Protein AF-A0A8J8KAP5-F1 (afdb_monomer_lite)

InterPro domains:
  IPR036249 Thioredoxin-like superfamily [SSF52833] (16-95)

pLDDT: mean 91.63, std 7.67, range [42.25, 97.38]

Sequence (102 aa):
MHSQTPIEKCKINKSFYDGIYSVTSEDVKCLAKNSEQPNTILFTFASWCVPCIYHIPNFFLIKKYYNVDHYVLLVDKENHRFTEEARDMVLETFPDAKILVI

Structure (mmCIF, N/CA/C/O backbone):
data_AF-A0A8J8KAP5-F1
#
_entry.id   AF-A0A8J8KAP5-F1
#
loop_
_atom_site.group_PDB
_atom_site.id
_atom_site.type_symbol
_atom_site.label_atom_id
_atom_site.label_alt_id
_atom_site.label_comp_id
_atom_site.label_asym_id
_atom_site.label_entity_id
_atom_site.label_seq_id
_atom_site.pdbx_PDB_ins_code
_atom_site.Cartn_x
_atom_site.Cartn_y
_atom_site.Cartn_z
_atom_site.occupancy
_atom_site.B_iso_or_equiv
_atom_site.auth_seq_id
_atom_site.auth_comp_id
_atom_site.auth_asym_id
_atom_site.auth_atom_id
_atom_site.pdbx_PDB_model_num
ATOM 1 N N . MET A 1 1 ? -27.231 -0.669 6.398 1.00 42.25 1 MET A N 1
ATOM 2 C CA . MET A 1 1 ? -26.336 0.508 6.373 1.00 42.25 1 MET A CA 1
ATOM 3 C C . MET A 1 1 ? -25.050 0.063 5.705 1.00 42.25 1 MET A C 1
ATOM 5 O O . MET A 1 1 ? -24.438 -0.866 6.213 1.00 42.25 1 MET A O 1
ATOM 9 N N . HIS A 1 2 ? -24.687 0.620 4.551 1.00 52.59 2 HIS A N 1
ATOM 10 C CA . HIS A 1 2 ? -23.397 0.307 3.933 1.00 52.59 2 HIS A CA 1
ATOM 11 C C . HIS A 1 2 ? -22.310 1.066 4.707 1.00 52.59 2 HIS A C 1
ATOM 13 O O . HIS A 1 2 ? -22.320 2.296 4.722 1.00 52.59 2 HIS A O 1
ATOM 19 N N . SER A 1 3 ? -21.457 0.339 5.438 1.00 70.31 3 SER A N 1
ATOM 20 C CA . SER A 1 3 ? -20.276 0.914 6.096 1.00 70.31 3 SER A CA 1
ATOM 21 C C . SER A 1 3 ? -19.322 1.411 5.015 1.00 70.31 3 SER A C 1
ATOM 23 O O . SER A 1 3 ? -19.067 0.691 4.053 1.00 70.31 3 SER A O 1
ATOM 25 N N . GLN A 1 4 ? -18.822 2.636 5.161 1.00 79.38 4 GLN A N 1
ATOM 26 C CA . GLN A 1 4 ? -17.782 3.165 4.282 1.00 79.38 4 GLN A CA 1
ATOM 27 C C . GLN A 1 4 ? -16.454 2.448 4.546 1.00 79.38 4 GLN A C 1
ATOM 29 O O . GLN A 1 4 ? -16.073 2.238 5.705 1.00 79.38 4 GLN A O 1
ATOM 34 N N . THR A 1 5 ? -15.726 2.122 3.483 1.00 88.94 5 THR A N 1
ATOM 35 C CA . THR A 1 5 ? -14.385 1.530 3.573 1.00 88.94 5 THR A CA 1
ATOM 36 C C . THR A 1 5 ? -13.378 2.533 4.162 1.00 88.94 5 THR A C 1
ATOM 38 O O . THR A 1 5 ? -13.602 3.745 4.095 1.00 88.94 5 THR A O 1
ATOM 41 N N . PRO A 1 6 ? -12.235 2.082 4.718 1.00 91.44 6 PRO A N 1
ATOM 42 C CA . PRO A 1 6 ? -11.182 2.993 5.179 1.00 91.44 6 PRO A CA 1
ATOM 43 C C . PRO A 1 6 ? -10.698 3.964 4.088 1.00 91.44 6 PRO A C 1
ATOM 45 O O . PRO A 1 6 ? -10.480 5.138 4.372 1.00 91.44 6 PRO A O 1
ATOM 48 N N . ILE A 1 7 ? -10.615 3.498 2.836 1.00 92.50 7 ILE A N 1
ATOM 49 C CA . ILE A 1 7 ? -10.273 4.312 1.658 1.00 92.50 7 ILE A CA 1
ATOM 50 C C . ILE A 1 7 ? -11.260 5.477 1.483 1.00 92.50 7 ILE A C 1
ATOM 52 O O . ILE A 1 7 ? -10.843 6.619 1.294 1.00 92.50 7 ILE A O 1
ATOM 56 N N . GLU A 1 8 ? -12.563 5.217 1.612 1.00 92.69 8 GLU A N 1
ATOM 57 C CA . GLU A 1 8 ? -13.613 6.238 1.498 1.00 92.69 8 GLU A CA 1
ATOM 58 C C . GLU A 1 8 ? -13.618 7.199 2.693 1.00 92.69 8 GLU A C 1
ATOM 60 O O . GLU A 1 8 ? -13.697 8.414 2.507 1.00 92.69 8 GLU A O 1
ATOM 65 N N . LYS A 1 9 ? -13.486 6.677 3.921 1.00 94.19 9 LYS A N 1
ATOM 66 C CA . LYS A 1 9 ? -13.435 7.484 5.156 1.00 94.19 9 LYS A CA 1
ATOM 67 C C . LYS A 1 9 ? -12.260 8.460 5.145 1.00 94.19 9 LYS A C 1
ATOM 69 O O . LYS A 1 9 ? -12.414 9.612 5.548 1.00 94.19 9 LYS A O 1
ATOM 74 N N . CYS A 1 10 ? -11.108 8.002 4.664 1.00 95.44 10 CYS A N 1
ATOM 75 C CA . CYS A 1 10 ? -9.889 8.798 4.569 1.00 95.44 10 CYS A CA 1
ATOM 76 C C . CYS A 1 10 ? -9.789 9.613 3.276 1.00 95.44 10 CYS A C 1
ATOM 78 O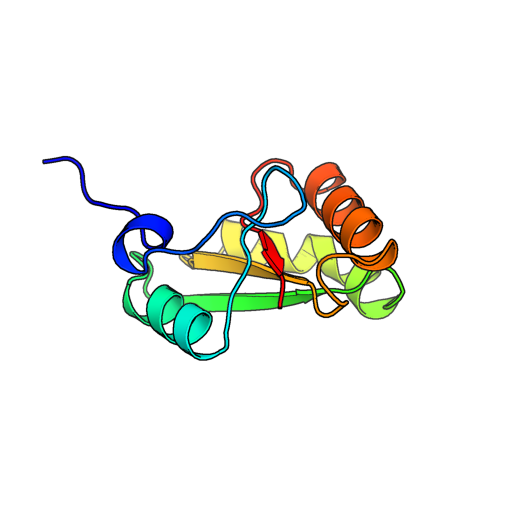 O . CYS A 1 10 ? -8.871 10.412 3.154 1.00 95.44 10 CYS A O 1
ATOM 80 N N . LYS A 1 11 ? -10.749 9.468 2.348 1.00 95.81 11 LYS A N 1
ATOM 81 C CA . LYS A 1 11 ? -10.795 10.188 1.064 1.00 95.81 11 LYS A CA 1
ATOM 82 C C . LYS A 1 11 ? -9.512 10.007 0.247 1.00 95.81 11 LYS A C 1
ATOM 84 O O . LYS A 1 11 ? -8.998 10.965 -0.325 1.00 95.81 11 LYS A O 1
ATOM 89 N N . ILE A 1 12 ? -8.997 8.778 0.215 1.00 96.06 12 ILE A N 1
ATOM 90 C CA . ILE A 1 12 ? -7.744 8.481 -0.476 1.00 96.06 12 ILE A CA 1
ATOM 91 C C . ILE A 1 12 ? -7.932 8.632 -1.987 1.00 96.06 12 ILE A C 1
ATOM 93 O O . ILE A 1 12 ? -8.887 8.107 -2.566 1.00 96.06 12 ILE A O 1
ATOM 97 N N . ASN A 1 13 ? -7.000 9.335 -2.627 1.00 95.00 13 ASN A N 1
ATOM 98 C CA . ASN A 1 13 ? -7.027 9.557 -4.065 1.00 95.00 13 ASN A CA 1
ATOM 99 C C . ASN A 1 13 ? -6.528 8.326 -4.826 1.00 95.00 13 ASN A C 1
ATOM 101 O O . ASN A 1 13 ? -5.635 7.601 -4.381 1.00 95.00 13 ASN A O 1
ATOM 105 N N . LYS A 1 14 ? -7.087 8.112 -6.018 1.00 95.00 14 LYS A N 1
ATOM 106 C CA . LYS A 1 14 ? -6.518 7.155 -6.970 1.00 95.00 14 LYS A CA 1
ATOM 107 C C . LYS A 1 14 ? -5.130 7.614 -7.402 1.00 95.00 14 LYS A C 1
ATOM 109 O O . LYS A 1 14 ? -4.877 8.815 -7.486 1.00 95.00 14 LYS A O 1
ATOM 114 N N . SER A 1 15 ? -4.273 6.644 -7.683 1.00 94.44 15 SER A N 1
ATOM 115 C CA . SER A 1 15 ? -2.952 6.892 -8.237 1.00 94.44 15 SER A CA 1
ATOM 116 C C . SER A 1 15 ? -2.993 7.219 -9.740 1.00 94.44 15 SER A C 1
ATOM 118 O O . SER A 1 15 ? -4.004 7.001 -10.407 1.00 94.44 15 SER A O 1
ATOM 120 N N . PHE A 1 16 ? -1.872 7.708 -10.278 1.00 91.25 16 PHE A N 1
ATOM 121 C CA . PHE A 1 16 ? -1.515 7.674 -11.696 1.00 91.25 16 PHE A CA 1
ATOM 122 C C . PHE A 1 16 ? -1.664 6.270 -12.303 1.00 91.25 16 PHE A C 1
ATOM 124 O O . PHE A 1 16 ? -2.069 6.145 -13.457 1.00 91.25 16 PHE A O 1
ATOM 131 N N . TYR A 1 17 ? -1.352 5.222 -11.536 1.00 92.38 17 TYR A N 1
ATOM 132 C CA . TYR A 1 17 ? -1.525 3.836 -11.957 1.00 92.38 17 TYR A CA 1
ATOM 133 C C . TYR A 1 17 ? -2.883 3.280 -11.521 1.00 92.38 17 TYR A C 1
ATOM 135 O O . TYR A 1 17 ? -3.301 3.424 -10.371 1.00 92.38 17 TYR A O 1
ATOM 143 N N . ASP A 1 18 ? -3.553 2.577 -12.435 1.00 89.62 18 ASP A N 1
ATOM 144 C CA . ASP A 1 18 ? -4.833 1.937 -12.142 1.00 89.62 18 ASP A CA 1
ATOM 145 C C . ASP A 1 18 ? -4.707 0.856 -11.061 1.00 89.62 18 ASP A C 1
ATOM 147 O O . ASP A 1 18 ? -3.714 0.130 -10.972 1.00 89.62 18 ASP A O 1
ATOM 151 N N . GLY A 1 19 ? -5.755 0.744 -10.242 1.00 88.56 19 GLY A N 1
ATOM 152 C CA . GLY A 1 19 ? -5.868 -0.277 -9.199 1.00 88.56 19 GLY A CA 1
ATOM 153 C C . GLY A 1 19 ? -5.120 0.031 -7.899 1.00 88.56 19 GLY A C 1
ATOM 154 O O . GLY A 1 19 ? -5.242 -0.748 -6.956 1.00 88.56 19 GLY A O 1
ATOM 155 N N . ILE A 1 20 ? -4.399 1.156 -7.810 1.00 95.50 20 ILE A N 1
ATOM 156 C CA . ILE A 1 20 ? -3.655 1.554 -6.604 1.00 95.50 20 ILE A CA 1
ATOM 157 C C . ILE A 1 20 ? -3.994 2.988 -6.167 1.00 95.50 20 ILE A C 1
ATOM 159 O O . ILE A 1 20 ? -4.646 3.751 -6.888 1.00 95.50 20 ILE A O 1
ATOM 163 N N . TYR A 1 21 ? -3.571 3.355 -4.958 1.00 97.06 21 TYR A N 1
ATOM 164 C CA . TYR A 1 21 ? -3.931 4.621 -4.316 1.00 97.06 21 TYR A CA 1
ATOM 165 C C . TYR A 1 21 ? -2.702 5.444 -3.925 1.00 97.06 21 TYR A C 1
ATOM 167 O O . TYR A 1 21 ? -1.754 4.897 -3.367 1.00 97.06 21 TYR A O 1
ATOM 175 N N . SER A 1 22 ? -2.744 6.753 -4.173 1.00 96.88 22 SER A N 1
ATOM 176 C CA . SER A 1 22 ? -1.686 7.690 -3.773 1.00 96.88 22 SER A CA 1
ATOM 177 C C . SER A 1 22 ? -1.918 8.144 -2.330 1.00 96.88 22 SER A C 1
ATOM 179 O O . SER A 1 22 ? -3.051 8.484 -1.965 1.00 96.88 22 SER A O 1
ATOM 181 N N . VAL A 1 23 ? -0.881 8.099 -1.490 1.00 96.75 23 VAL A N 1
ATOM 182 C CA . VAL A 1 23 ? -0.984 8.352 -0.046 1.00 96.75 23 VAL A CA 1
ATOM 183 C C . VAL A 1 23 ? 0.147 9.215 0.496 1.00 96.75 23 VAL A C 1
ATOM 185 O O . VAL A 1 23 ? 1.317 9.060 0.170 1.00 96.75 23 VAL A O 1
ATOM 188 N N . THR A 1 24 ? -0.204 10.066 1.450 1.00 95.81 24 THR A N 1
ATOM 189 C CA . THR A 1 24 ? 0.729 10.756 2.342 1.00 95.81 24 THR A CA 1
ATOM 190 C C . THR A 1 24 ? 0.929 9.986 3.652 1.00 95.81 24 THR A C 1
ATOM 192 O O . THR A 1 24 ? 0.263 8.987 3.943 1.00 95.81 24 THR A O 1
ATOM 195 N N . SER A 1 25 ? 1.820 10.477 4.518 1.00 93.31 25 SER A N 1
ATOM 196 C CA . SER A 1 25 ? 1.992 9.897 5.856 1.00 93.31 25 SER A CA 1
ATOM 197 C C . SER A 1 25 ? 0.724 10.028 6.719 1.00 93.31 25 SER A C 1
ATOM 199 O O . SER A 1 25 ? 0.430 9.174 7.559 1.00 93.31 25 SER A O 1
ATOM 201 N N . GLU A 1 26 ? -0.043 11.094 6.508 1.00 96.56 26 GLU A N 1
ATOM 202 C CA . GLU A 1 26 ? -1.305 11.408 7.171 1.00 96.56 26 GLU A CA 1
ATOM 203 C C . GLU A 1 26 ? -2.399 10.433 6.734 1.00 96.56 26 GLU A C 1
ATOM 205 O O . GLU A 1 26 ? -3.150 9.934 7.576 1.00 96.56 26 GLU A O 1
ATOM 210 N N . ASP A 1 27 ? -2.425 10.095 5.447 1.00 96.81 27 ASP A N 1
ATOM 211 C CA . ASP A 1 27 ? -3.338 9.109 4.874 1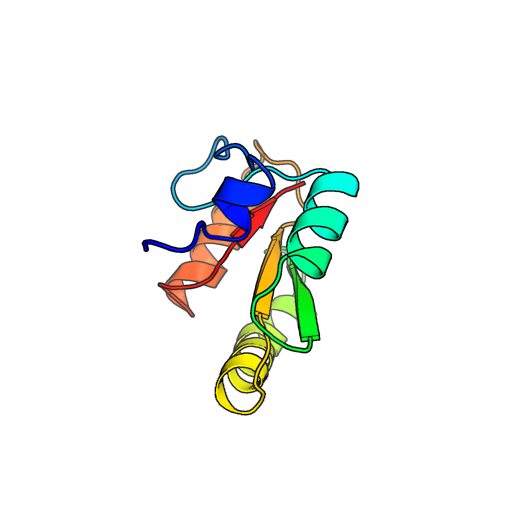.00 96.81 27 ASP A CA 1
ATOM 212 C C . ASP A 1 27 ? -3.085 7.715 5.447 1.00 96.81 27 ASP A C 1
ATOM 214 O O . ASP A 1 27 ? -4.016 7.060 5.916 1.00 96.81 27 ASP A O 1
ATOM 218 N N . VAL A 1 28 ? -1.819 7.290 5.524 1.00 94.94 28 VAL A N 1
ATOM 219 C CA . VAL A 1 28 ? -1.437 6.013 6.154 1.00 94.94 28 VAL A CA 1
ATOM 220 C C . VAL A 1 28 ? -1.897 5.958 7.614 1.00 94.94 28 VAL A C 1
ATOM 222 O O . VAL A 1 28 ? -2.483 4.962 8.050 1.00 94.94 28 VAL A O 1
ATOM 225 N N . LYS A 1 29 ? -1.701 7.045 8.377 1.00 94.94 29 LYS A N 1
ATOM 226 C CA . LYS A 1 29 ? -2.202 7.150 9.760 1.00 94.94 29 LYS A CA 1
ATOM 227 C C . LYS A 1 29 ? -3.730 7.077 9.810 1.00 94.94 29 LYS A C 1
ATOM 229 O O . LYS A 1 29 ? -4.273 6.462 10.728 1.00 94.94 29 LYS A O 1
ATOM 234 N N . CYS A 1 30 ? -4.430 7.707 8.868 1.00 96.19 30 CYS A N 1
ATOM 235 C CA . CYS A 1 30 ? -5.888 7.665 8.795 1.00 96.19 30 CYS A CA 1
ATOM 236 C C . CYS A 1 30 ? -6.398 6.247 8.515 1.00 96.19 30 CYS A C 1
ATOM 238 O O . CYS A 1 30 ? -7.301 5.784 9.218 1.00 96.19 30 CYS A O 1
ATOM 240 N N . LEU A 1 31 ? -5.799 5.550 7.546 1.00 95.31 31 LEU 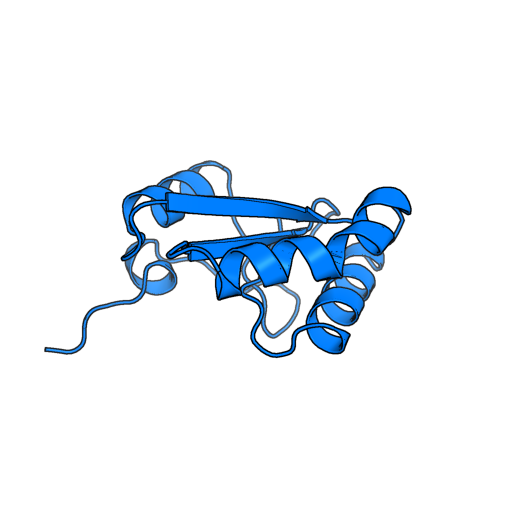A N 1
ATOM 241 C CA . LEU A 1 31 ? -6.158 4.179 7.181 1.00 95.31 31 LEU A CA 1
ATOM 242 C C . LEU A 1 31 ? -5.995 3.236 8.370 1.00 95.31 31 LEU A C 1
ATOM 244 O O . LEU A 1 31 ? -6.931 2.516 8.710 1.00 95.31 31 LEU A O 1
ATOM 248 N N . ALA A 1 32 ? -4.860 3.313 9.069 1.00 93.25 32 ALA A N 1
ATOM 249 C CA . ALA A 1 32 ? -4.615 2.495 10.253 1.00 93.25 32 ALA A CA 1
ATOM 250 C C . ALA A 1 32 ? -5.641 2.750 11.375 1.00 93.25 32 ALA A C 1
ATOM 252 O O . ALA A 1 32 ? -6.077 1.807 12.029 1.00 93.25 32 ALA A O 1
ATOM 253 N N . LYS A 1 33 ? -6.067 4.006 11.580 1.00 93.75 33 LYS A N 1
ATOM 254 C CA . LY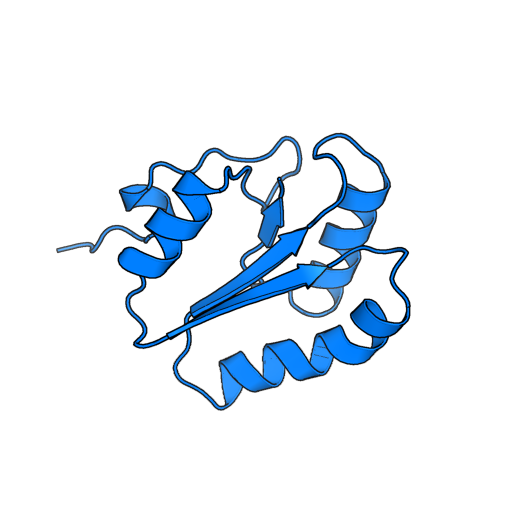S A 1 33 ? -7.079 4.377 12.590 1.00 93.75 33 LYS A CA 1
ATOM 255 C C . LYS A 1 33 ? -8.499 3.935 12.239 1.00 93.75 33 LYS A C 1
ATOM 257 O O . LYS A 1 33 ? -9.303 3.744 13.144 1.00 93.75 33 LYS A O 1
ATOM 262 N N . ASN A 1 34 ? -8.817 3.835 10.951 1.00 94.25 34 ASN A N 1
ATOM 263 C CA . ASN A 1 34 ? -10.158 3.502 10.462 1.00 94.25 34 ASN A CA 1
ATOM 264 C C . ASN A 1 34 ? -10.292 2.046 10.007 1.00 94.25 34 ASN A C 1
ATOM 266 O O . ASN A 1 34 ? -11.338 1.680 9.468 1.00 94.25 34 ASN A O 1
ATOM 270 N N . SER A 1 35 ? -9.252 1.237 10.209 1.00 91.81 35 SER A N 1
ATOM 271 C CA . SER A 1 35 ? -9.277 -0.193 9.942 1.00 91.81 35 SER A CA 1
ATOM 272 C C . SER A 1 35 ? -10.392 -0.874 10.731 1.00 91.81 35 SER A C 1
ATOM 274 O O . SER A 1 35 ? -10.618 -0.587 11.906 1.00 91.81 35 SER A O 1
ATOM 276 N N . GLU A 1 36 ? -11.086 -1.800 10.077 1.00 89.88 36 GLU A N 1
ATOM 277 C CA . GLU A 1 36 ? -12.069 -2.668 10.733 1.00 89.88 36 GLU A CA 1
ATOM 278 C C . GLU A 1 36 ? -11.391 -3.838 11.466 1.00 89.88 36 GLU A C 1
ATOM 280 O O . GLU A 1 36 ? -12.056 -4.608 12.156 1.00 89.88 36 GLU A O 1
ATOM 285 N N . GLN A 1 37 ? -10.065 -3.964 11.328 1.00 91.12 37 GLN A N 1
ATOM 286 C CA . GLN A 1 37 ? -9.264 -5.006 11.954 1.00 91.12 37 GLN A CA 1
ATOM 287 C C . GLN A 1 37 ? -8.470 -4.479 13.155 1.00 91.12 37 GLN A C 1
ATOM 289 O O . GLN A 1 37 ? -8.034 -3.328 13.140 1.00 91.12 37 GLN A O 1
ATOM 294 N N . PRO A 1 38 ? -8.204 -5.322 14.177 1.00 89.88 38 PRO A N 1
ATOM 295 C CA . PRO A 1 38 ? -7.455 -4.915 15.369 1.00 89.88 38 PRO A CA 1
ATOM 296 C C . PRO A 1 38 ? -6.057 -4.369 15.073 1.00 89.88 38 PRO A C 1
ATOM 298 O O . PRO A 1 38 ? -5.552 -3.534 15.816 1.00 89.88 38 PRO A O 1
ATOM 301 N N . ASN A 1 39 ? -5.426 -4.860 14.004 1.00 90.56 39 ASN A N 1
ATOM 302 C CA . ASN A 1 39 ? -4.101 -4.430 13.583 1.00 90.56 39 ASN A CA 1
ATOM 303 C C . ASN A 1 39 ? -4.096 -4.117 12.087 1.00 90.56 39 ASN A C 1
ATOM 305 O O . ASN A 1 39 ? -4.788 -4.764 11.299 1.00 90.56 39 ASN A O 1
ATOM 309 N N . THR A 1 40 ? -3.261 -3.154 11.705 1.00 92.69 40 THR A N 1
ATOM 310 C CA . THR A 1 40 ? -2.964 -2.831 10.308 1.00 92.69 40 THR A CA 1
ATOM 311 C C . THR A 1 40 ? -1.485 -3.064 10.061 1.00 92.69 40 THR A C 1
ATOM 313 O O . THR A 1 40 ? -0.658 -2.617 10.856 1.00 92.69 40 THR A O 1
ATOM 316 N N . ILE A 1 41 ? -1.143 -3.741 8.969 1.00 92.81 41 ILE A N 1
ATOM 317 C CA . ILE A 1 41 ? 0.242 -3.964 8.569 1.00 92.81 41 ILE A CA 1
ATOM 318 C C . ILE A 1 41 ? 0.498 -3.303 7.221 1.00 92.81 41 ILE A C 1
ATOM 320 O O . ILE A 1 41 ? -0.246 -3.498 6.259 1.00 92.81 41 ILE A O 1
ATOM 324 N N . LEU A 1 42 ? 1.580 -2.531 7.170 1.00 92.50 42 LEU A N 1
ATOM 325 C CA . LEU A 1 42 ? 2.118 -1.961 5.947 1.00 92.50 42 LEU A CA 1
ATOM 326 C C . LEU A 1 42 ? 3.431 -2.659 5.611 1.00 92.50 42 LEU A C 1
ATOM 328 O O . LEU A 1 42 ? 4.359 -2.657 6.419 1.00 92.50 42 LEU A O 1
ATOM 332 N N . PHE A 1 43 ? 3.507 -3.235 4.418 1.00 93.00 43 PHE A N 1
ATOM 333 C CA . PHE A 1 43 ? 4.741 -3.786 3.870 1.00 93.00 43 PHE A CA 1
ATOM 334 C C . PHE A 1 43 ? 5.265 -2.873 2.792 1.00 93.00 43 PHE A C 1
ATOM 336 O O . PHE A 1 43 ? 4.640 -2.706 1.748 1.00 93.00 43 PHE A O 1
ATOM 343 N N . THR A 1 44 ? 6.420 -2.285 3.055 1.00 94.44 44 THR A N 1
ATOM 344 C CA . THR A 1 44 ? 7.120 -1.485 2.063 1.00 94.44 44 THR A CA 1
ATOM 345 C C . THR A 1 44 ? 7.716 -2.390 1.000 1.00 94.44 44 THR A C 1
ATOM 347 O O . THR A 1 44 ? 8.420 -3.347 1.332 1.00 94.44 44 THR A O 1
ATOM 350 N N . PHE A 1 45 ? 7.472 -2.066 -0.262 1.00 96.00 45 PHE A N 1
ATOM 351 C CA . PHE A 1 45 ? 7.906 -2.874 -1.387 1.00 96.00 45 PHE A CA 1
ATOM 352 C C . PHE A 1 45 ? 8.520 -2.016 -2.497 1.00 96.00 45 PHE A C 1
ATOM 354 O O . PHE A 1 45 ? 8.061 -0.908 -2.770 1.00 96.00 45 PHE A O 1
ATOM 361 N N . ALA A 1 46 ? 9.559 -2.555 -3.131 1.00 96.44 46 ALA A N 1
ATOM 362 C CA . ALA A 1 46 ? 10.210 -1.997 -4.310 1.00 96.44 46 ALA A CA 1
ATOM 363 C C . ALA A 1 46 ? 10.655 -3.145 -5.220 1.00 96.44 46 ALA A C 1
ATOM 365 O O . ALA A 1 46 ? 11.191 -4.142 -4.721 1.00 96.44 46 ALA A O 1
ATOM 366 N N . SER A 1 47 ? 10.499 -2.997 -6.539 1.00 96.19 47 SER A N 1
ATOM 367 C CA . SER A 1 47 ? 10.848 -4.051 -7.508 1.00 96.19 47 SER A CA 1
ATOM 368 C C . SER A 1 47 ? 12.346 -4.372 -7.534 1.00 96.19 47 SER A C 1
ATOM 370 O O . SER A 1 47 ? 12.750 -5.474 -7.887 1.00 96.19 47 SER A O 1
ATOM 372 N N . TRP A 1 48 ? 13.194 -3.434 -7.114 1.00 95.25 48 TRP A N 1
ATOM 373 C CA . TRP A 1 48 ? 14.645 -3.615 -7.041 1.00 95.25 48 TRP A CA 1
ATOM 374 C C . TRP A 1 48 ? 15.122 -4.204 -5.702 1.00 95.25 48 TRP A C 1
ATOM 376 O O . TRP A 1 48 ? 16.293 -4.567 -5.559 1.00 95.25 48 TRP A O 1
ATOM 386 N N . CYS A 1 49 ? 14.243 -4.324 -4.704 1.00 95.62 49 CYS A N 1
ATOM 387 C CA . CYS A 1 49 ? 14.591 -4.875 -3.400 1.00 95.62 49 CYS A CA 1
ATOM 388 C C . CYS A 1 49 ? 14.475 -6.407 -3.416 1.00 95.62 49 CYS A C 1
ATOM 390 O O . CYS A 1 49 ? 13.428 -6.975 -3.106 1.00 95.62 49 CYS A O 1
ATOM 392 N N . VAL A 1 50 ? 15.578 -7.092 -3.728 1.00 94.75 50 VAL A N 1
ATOM 393 C CA . VAL A 1 50 ? 15.630 -8.568 -3.783 1.00 94.75 50 VAL A CA 1
ATOM 394 C C . VAL A 1 50 ? 15.110 -9.241 -2.498 1.00 94.75 50 VAL A C 1
ATOM 396 O O . VAL A 1 50 ? 14.288 -10.153 -2.612 1.00 94.75 50 VAL A O 1
ATOM 399 N N . PRO A 1 51 ? 15.483 -8.801 -1.275 1.00 93.06 51 PRO A N 1
ATOM 400 C CA . PRO A 1 51 ? 14.903 -9.369 -0.056 1.00 93.06 51 PRO A CA 1
ATOM 401 C C . PRO A 1 51 ? 13.389 -9.152 0.045 1.00 93.06 51 PRO A C 1
ATOM 403 O O . PRO A 1 51 ? 12.670 -10.037 0.502 1.00 93.06 51 PRO A O 1
ATOM 406 N N . CYS A 1 52 ? 12.891 -7.998 -0.407 1.00 92.25 52 CYS A N 1
ATOM 407 C CA . CYS A 1 52 ? 11.464 -7.699 -0.404 1.00 92.25 52 CYS A CA 1
ATOM 408 C C . CYS A 1 52 ? 10.714 -8.653 -1.342 1.00 92.25 52 CYS A C 1
ATOM 410 O O . CYS A 1 52 ? 9.703 -9.216 -0.934 1.00 92.25 52 CYS A O 1
ATOM 412 N N . ILE A 1 53 ? 11.241 -8.906 -2.547 1.00 92.94 53 ILE A N 1
ATOM 413 C CA . ILE A 1 53 ? 10.660 -9.863 -3.504 1.00 92.94 53 ILE A CA 1
ATOM 414 C C . ILE A 1 53 ? 10.572 -11.260 -2.894 1.00 92.94 53 ILE A C 1
ATOM 416 O O . ILE A 1 53 ? 9.513 -11.883 -2.918 1.00 92.94 53 ILE A O 1
ATOM 420 N N . TYR A 1 54 ? 11.661 -11.736 -2.289 1.00 92.56 54 TYR A N 1
ATOM 421 C CA . TYR A 1 54 ? 11.694 -13.060 -1.666 1.00 92.56 54 TYR A CA 1
ATOM 422 C C . TYR A 1 54 ? 10.667 -13.207 -0.530 1.00 92.56 54 TYR A C 1
ATOM 424 O O . TYR A 1 54 ? 10.102 -14.281 -0.324 1.00 92.56 54 TYR A O 1
ATOM 432 N N . HIS A 1 55 ? 10.399 -12.125 0.203 1.00 90.25 55 HIS A N 1
ATOM 433 C CA . HIS A 1 55 ? 9.472 -12.128 1.331 1.00 90.25 55 HIS A CA 1
ATOM 434 C C . HIS A 1 55 ? 8.033 -11.739 0.985 1.00 90.25 55 HIS A C 1
ATOM 436 O O . HIS A 1 55 ? 7.181 -11.876 1.868 1.00 90.25 55 HIS A O 1
ATOM 442 N N . ILE A 1 56 ? 7.737 -11.346 -0.264 1.00 86.94 56 ILE A N 1
ATOM 443 C CA . ILE A 1 56 ? 6.372 -11.043 -0.720 1.00 86.94 56 ILE A CA 1
ATOM 444 C C . ILE A 1 56 ? 5.403 -12.146 -0.261 1.00 86.94 56 ILE A C 1
ATOM 446 O O . ILE A 1 56 ? 4.491 -11.819 0.495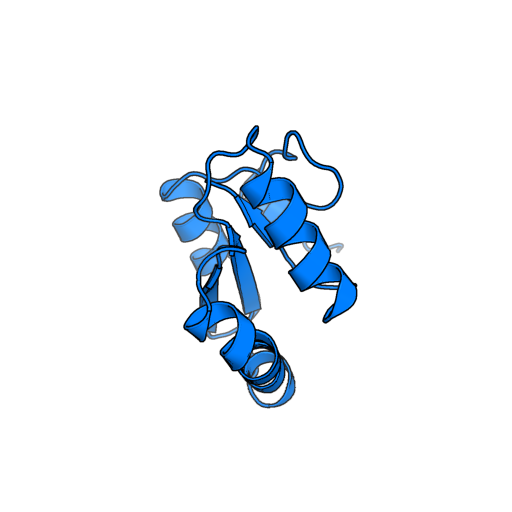 1.00 86.94 56 ILE A O 1
ATOM 450 N N . PRO A 1 57 ? 5.594 -13.445 -0.581 1.00 88.38 57 PRO A N 1
ATOM 451 C CA . PRO A 1 57 ? 4.590 -14.461 -0.264 1.00 88.38 57 PRO A CA 1
ATOM 452 C C . PRO A 1 57 ? 4.308 -14.612 1.235 1.00 88.38 57 PRO A C 1
ATOM 454 O O . PRO A 1 57 ? 3.166 -14.837 1.638 1.00 88.38 57 PRO A O 1
ATOM 457 N N . ASN A 1 58 ? 5.332 -14.432 2.073 1.00 88.19 58 ASN A N 1
ATOM 458 C CA . ASN A 1 58 ? 5.205 -14.538 3.525 1.00 88.19 58 ASN A CA 1
ATOM 459 C C . ASN A 1 58 ? 4.290 -13.454 4.092 1.00 88.19 58 ASN A C 1
ATOM 461 O O . ASN A 1 58 ? 3.527 -13.722 5.018 1.00 88.19 58 ASN A O 1
ATOM 465 N N 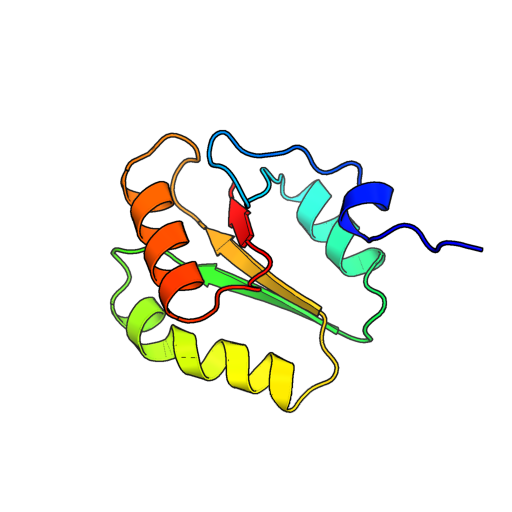. PHE A 1 59 ? 4.342 -12.246 3.532 1.00 81.88 59 PHE A N 1
ATOM 466 C CA . PHE A 1 59 ? 3.537 -11.130 4.010 1.00 81.88 59 PHE A CA 1
ATOM 467 C C . PHE A 1 59 ? 2.034 -11.414 3.859 1.00 81.88 59 PHE A C 1
ATOM 469 O O . PHE A 1 59 ? 1.249 -11.198 4.781 1.00 81.88 59 PHE A O 1
ATOM 476 N N . PHE A 1 60 ? 1.639 -12.063 2.766 1.00 80.06 60 PHE A N 1
ATOM 477 C CA . PHE A 1 60 ? 0.243 -12.437 2.539 1.00 80.06 60 PHE A CA 1
ATOM 478 C C . PHE A 1 60 ? -0.212 -13.631 3.375 1.00 80.06 60 PHE A C 1
ATOM 480 O O . PHE A 1 60 ? -1.391 -13.715 3.731 1.00 80.06 60 PHE A O 1
ATOM 487 N N . LEU A 1 61 ? 0.700 -14.528 3.765 1.00 87.06 61 LEU A N 1
ATOM 488 C CA . LEU A 1 61 ? 0.378 -15.542 4.770 1.00 87.06 61 LEU A CA 1
ATOM 489 C C . LEU A 1 61 ? -0.027 -14.883 6.094 1.00 87.06 61 LEU A C 1
ATOM 491 O O . LEU A 1 61 ? -0.921 -15.395 6.765 1.00 87.06 61 LEU A O 1
ATOM 495 N N . ILE A 1 62 ? 0.532 -13.716 6.438 1.00 86.94 62 ILE A N 1
ATOM 496 C CA . ILE A 1 62 ? 0.116 -12.983 7.639 1.00 86.94 62 ILE A CA 1
ATOM 497 C C . ILE A 1 62 ? -1.357 -12.567 7.530 1.00 86.94 62 ILE A C 1
ATOM 499 O O . ILE A 1 62 ? -2.121 -12.825 8.453 1.00 86.94 62 ILE A O 1
ATOM 503 N N . LYS A 1 63 ? -1.800 -12.027 6.386 1.00 82.75 63 LYS A N 1
ATOM 504 C CA . LYS A 1 63 ? -3.226 -11.711 6.156 1.00 82.75 63 LYS A CA 1
ATOM 505 C C . LYS A 1 63 ? -4.129 -12.947 6.281 1.00 82.75 63 LYS A C 1
ATOM 507 O O . LYS A 1 63 ? -5.262 -12.836 6.735 1.00 82.75 63 LYS A O 1
ATOM 512 N N . LYS A 1 64 ? -3.650 -14.123 5.860 1.00 82.19 64 LYS A N 1
ATOM 513 C CA . LYS A 1 64 ? -4.423 -15.375 5.918 1.00 82.19 64 LYS A CA 1
ATOM 514 C C . LYS A 1 64 ? -4.563 -15.920 7.342 1.00 82.19 64 LYS A C 1
ATOM 516 O O . LYS A 1 64 ? -5.618 -16.446 7.683 1.00 82.19 64 LYS A O 1
ATOM 521 N N . TYR A 1 65 ? -3.499 -15.853 8.139 1.00 89.00 65 TYR A N 1
ATOM 522 C CA . TYR A 1 65 ? -3.461 -16.467 9.472 1.00 89.00 65 TYR A CA 1
ATOM 523 C C . TYR A 1 65 ? -3.793 -15.502 10.609 1.00 89.00 65 TYR A C 1
ATOM 525 O O . TYR A 1 65 ? -4.143 -15.950 11.699 1.00 89.00 65 TYR A O 1
ATOM 533 N N . TYR A 1 66 ? -3.710 -14.195 10.368 1.00 87.38 66 TYR A N 1
ATOM 534 C CA . TYR A 1 66 ? -3.971 -13.168 11.364 1.00 87.38 66 TYR A CA 1
ATOM 535 C C . TYR A 1 66 ? -5.071 -12.228 10.886 1.00 87.38 66 TYR A C 1
ATOM 537 O O . TYR A 1 66 ? -5.152 -11.865 9.715 1.00 87.38 66 TYR A O 1
ATOM 545 N N . ASN A 1 67 ? -5.912 -11.801 11.824 1.00 87.06 67 ASN A N 1
ATOM 546 C CA . ASN A 1 67 ? -7.003 -10.879 11.555 1.00 87.06 67 ASN A CA 1
ATOM 547 C C . ASN A 1 67 ? -6.468 -9.440 11.459 1.00 87.06 67 ASN A C 1
ATOM 549 O O . ASN A 1 67 ? -6.509 -8.684 12.432 1.00 87.06 67 ASN A O 1
ATOM 553 N N . VAL A 1 68 ? -5.871 -9.105 10.315 1.00 90.88 68 VAL A N 1
ATOM 554 C CA . VAL A 1 68 ? -5.192 -7.825 10.075 1.00 90.88 68 VAL A CA 1
ATOM 555 C C . VAL A 1 68 ? -5.653 -7.185 8.774 1.00 90.88 68 VAL A C 1
ATOM 557 O O . VAL A 1 68 ? -5.938 -7.877 7.795 1.00 90.88 68 VAL A O 1
ATOM 560 N N . ASP A 1 69 ? -5.701 -5.854 8.751 1.00 91.12 69 ASP A N 1
ATOM 561 C CA . ASP A 1 69 ? -5.796 -5.113 7.496 1.00 91.12 69 ASP A CA 1
ATOM 562 C C . ASP A 1 69 ? -4.392 -4.920 6.927 1.00 91.12 69 ASP A C 1
ATOM 564 O O . ASP A 1 69 ? -3.437 -4.679 7.663 1.00 91.12 69 ASP A O 1
ATOM 568 N N . HIS A 1 70 ? -4.240 -5.084 5.624 1.00 91.69 70 HIS A N 1
ATOM 569 C CA . HIS A 1 70 ? -2.936 -5.298 5.017 1.00 91.69 70 HIS A CA 1
ATOM 570 C C . HIS A 1 70 ? -2.801 -4.480 3.746 1.00 91.69 70 HIS A C 1
ATOM 572 O O . HIS A 1 70 ? -3.564 -4.674 2.795 1.00 91.69 70 HIS A O 1
ATOM 578 N N . TYR A 1 71 ? -1.779 -3.631 3.720 1.00 94.56 71 TYR A N 1
ATOM 579 C CA . TYR A 1 71 ? -1.441 -2.777 2.592 1.00 94.56 71 TYR A CA 1
ATOM 580 C C . TYR A 1 71 ? -0.005 -3.041 2.147 1.00 94.56 71 TYR A C 1
ATOM 582 O O . TYR A 1 71 ? 0.903 -3.165 2.972 1.00 94.56 71 TYR A O 1
ATOM 590 N N . VAL A 1 72 ? 0.203 -3.096 0.836 1.00 95.81 72 VAL A N 1
ATOM 591 C CA . VAL A 1 72 ? 1.541 -3.001 0.247 1.00 95.81 72 VAL A CA 1
ATOM 592 C C . VAL A 1 72 ? 1.797 -1.533 -0.071 1.00 95.81 72 VAL A C 1
ATOM 594 O O . VAL A 1 72 ? 0.986 -0.909 -0.745 1.00 95.81 72 VAL A O 1
ATOM 597 N N . LEU A 1 73 ? 2.890 -0.977 0.440 1.00 96.62 73 LEU A N 1
ATOM 598 C CA . LEU A 1 73 ? 3.288 0.412 0.248 1.00 96.62 73 LEU A CA 1
ATOM 599 C C . LEU A 1 73 ? 4.482 0.472 -0.705 1.00 96.62 73 LEU A C 1
ATOM 601 O O . LEU A 1 73 ? 5.596 0.103 -0.334 1.00 96.62 73 LEU A O 1
ATOM 605 N N . LEU A 1 74 ? 4.250 0.923 -1.930 1.00 97.25 74 LEU A N 1
ATOM 606 C CA . LEU A 1 74 ? 5.298 1.141 -2.918 1.00 97.25 74 LEU A CA 1
ATOM 607 C C . LEU A 1 74 ? 6.094 2.390 -2.540 1.00 97.25 74 LEU A C 1
ATOM 609 O O . LEU A 1 74 ? 5.511 3.437 -2.257 1.00 97.25 74 LEU A O 1
ATOM 613 N N . VAL A 1 75 ? 7.419 2.261 -2.489 1.00 95.12 75 VAL A N 1
ATOM 614 C CA . VAL A 1 75 ? 8.314 3.329 -1.996 1.00 95.12 75 VAL A CA 1
ATOM 615 C C . VAL A 1 75 ? 8.970 4.144 -3.108 1.00 95.12 75 VAL A C 1
ATOM 617 O O . VAL A 1 75 ? 9.584 5.174 -2.836 1.00 95.12 75 VAL A O 1
ATOM 620 N N . ASP A 1 76 ? 8.871 3.676 -4.351 1.00 95.44 76 ASP A N 1
ATOM 621 C CA . ASP A 1 76 ? 9.328 4.415 -5.520 1.00 95.44 76 ASP A CA 1
ATOM 622 C C . ASP A 1 76 ? 8.335 5.533 -5.868 1.00 95.44 76 ASP A C 1
ATOM 624 O O . ASP A 1 76 ? 7.148 5.465 -5.554 1.00 95.44 76 ASP A O 1
ATOM 628 N N . LYS A 1 77 ? 8.830 6.577 -6.543 1.00 93.31 77 LYS A N 1
ATOM 629 C CA . LYS A 1 77 ? 8.005 7.720 -6.950 1.00 93.31 77 LYS A CA 1
ATOM 630 C C . LYS A 1 77 ? 6.825 7.251 -7.800 1.00 93.31 77 LYS A C 1
ATOM 632 O O . LYS A 1 77 ? 7.017 6.521 -8.770 1.00 93.31 77 LYS A O 1
ATOM 637 N N . GLU A 1 78 ? 5.639 7.770 -7.512 1.00 91.38 78 GLU A N 1
ATOM 638 C CA . GLU A 1 78 ? 4.397 7.362 -8.166 1.00 91.38 78 GLU A CA 1
ATOM 639 C C . GLU A 1 78 ? 4.437 7.291 -9.701 1.00 91.38 78 GLU A C 1
ATOM 641 O O . GLU A 1 78 ? 3.917 6.342 -10.252 1.00 91.38 78 GLU A O 1
ATOM 646 N N . ASN A 1 79 ? 5.069 8.228 -10.410 1.00 91.69 79 ASN A N 1
ATOM 647 C CA . ASN A 1 79 ? 5.164 8.193 -11.880 1.00 91.69 79 ASN A CA 1
ATOM 648 C C . ASN A 1 79 ? 6.540 7.688 -12.357 1.00 91.69 79 ASN A C 1
ATOM 650 O O . ASN A 1 79 ? 7.228 8.346 -13.142 1.00 91.69 79 ASN A O 1
ATOM 654 N N . HIS A 1 80 ? 7.005 6.576 -11.790 1.00 94.81 80 HIS A N 1
ATOM 655 C CA . HIS A 1 80 ? 8.278 5.951 -12.136 1.00 94.81 80 HIS A CA 1
ATOM 656 C C . HIS A 1 80 ? 8.070 4.489 -12.530 1.00 94.81 80 HIS A C 1
ATOM 658 O O . HIS A 1 80 ? 7.305 3.772 -11.896 1.00 94.81 80 HIS A O 1
ATOM 664 N N . ARG A 1 81 ? 8.832 4.014 -13.522 1.00 95.12 81 ARG A N 1
ATOM 665 C CA . ARG A 1 81 ? 8.748 2.635 -14.039 1.00 95.12 81 ARG A CA 1
ATOM 666 C C . ARG A 1 81 ? 8.866 1.562 -12.948 1.00 95.12 81 ARG A C 1
ATOM 668 O O . ARG A 1 81 ? 8.215 0.534 -13.034 1.00 95.12 81 ARG A O 1
ATOM 675 N N . PHE A 1 82 ? 9.669 1.805 -11.911 1.00 95.88 82 PHE A N 1
ATOM 676 C CA . PHE A 1 82 ? 9.797 0.866 -10.786 1.00 95.88 82 PHE A CA 1
ATOM 677 C C . PHE A 1 82 ? 8.512 0.714 -9.968 1.00 95.88 82 PHE A C 1
ATOM 679 O O . PHE A 1 82 ? 8.251 -0.371 -9.465 1.00 95.88 82 PHE A O 1
ATOM 686 N N . THR A 1 83 ? 7.684 1.753 -9.884 1.00 96.88 83 THR A N 1
ATOM 687 C CA . THR A 1 83 ? 6.372 1.679 -9.233 1.00 96.88 83 THR A CA 1
ATOM 688 C C . THR A 1 83 ? 5.417 0.808 -10.040 1.00 96.88 83 THR A C 1
ATOM 690 O O . THR A 1 83 ? 4.719 -0.022 -9.463 1.00 96.88 83 THR A O 1
ATOM 693 N N . GLU A 1 84 ? 5.418 0.950 -11.368 1.00 96.38 84 GLU A N 1
ATOM 694 C CA . GLU A 1 84 ? 4.634 0.093 -12.262 1.00 96.38 84 GLU A CA 1
ATOM 695 C C . GLU A 1 84 ? 5.043 -1.377 -12.127 1.00 96.38 84 GLU A C 1
ATOM 697 O O . GLU A 1 84 ? 4.209 -2.227 -11.832 1.00 96.38 84 GLU A O 1
ATOM 702 N N . GLU A 1 85 ? 6.344 -1.663 -12.231 1.00 96.38 85 GLU A N 1
ATOM 703 C CA . GLU A 1 85 ? 6.875 -3.018 -12.052 1.00 96.38 85 GLU A CA 1
ATOM 704 C C . GLU A 1 85 ? 6.547 -3.582 -10.670 1.00 96.38 85 GLU A C 1
ATOM 706 O O . GLU A 1 85 ? 6.192 -4.751 -10.536 1.00 96.38 85 GLU A O 1
ATOM 711 N N . ALA A 1 86 ? 6.662 -2.760 -9.625 1.00 96.44 86 ALA A N 1
ATOM 712 C CA . ALA A 1 86 ? 6.383 -3.194 -8.270 1.00 96.44 86 ALA A CA 1
ATOM 713 C C . ALA A 1 86 ? 4.891 -3.504 -8.069 1.00 96.44 86 ALA A C 1
ATOM 715 O O . ALA A 1 86 ? 4.564 -4.511 -7.440 1.00 96.44 86 ALA A O 1
ATOM 716 N N . ARG A 1 87 ? 3.987 -2.689 -8.633 1.00 96.50 87 ARG A N 1
ATOM 717 C CA . ARG A 1 87 ? 2.546 -2.980 -8.684 1.00 96.50 87 ARG A CA 1
ATOM 718 C C . ARG A 1 87 ? 2.305 -4.315 -9.379 1.00 96.50 87 ARG A C 1
ATOM 720 O O . ARG A 1 87 ? 1.600 -5.154 -8.824 1.00 96.50 87 ARG A O 1
ATOM 727 N N . ASP A 1 88 ? 2.888 -4.508 -10.557 1.00 96.00 88 ASP A N 1
ATOM 728 C CA . ASP A 1 88 ? 2.645 -5.692 -11.380 1.00 96.00 88 ASP A CA 1
ATOM 729 C C . ASP A 1 88 ? 3.118 -6.961 -10.670 1.00 96.00 88 ASP A C 1
ATOM 731 O O . ASP A 1 88 ? 2.334 -7.892 -10.520 1.00 96.00 88 ASP A O 1
ATOM 735 N N . MET A 1 89 ? 4.322 -6.963 -10.088 1.00 95.19 89 MET A N 1
ATOM 736 C CA . MET A 1 89 ? 4.817 -8.094 -9.287 1.00 95.19 89 MET A CA 1
ATOM 737 C C . MET A 1 89 ? 3.894 -8.434 -8.107 1.00 95.19 89 MET A C 1
ATOM 739 O O . MET A 1 89 ? 3.655 -9.608 -7.798 1.00 95.19 89 MET A O 1
ATOM 743 N N . VAL A 1 90 ? 3.371 -7.411 -7.424 1.00 94.88 90 VAL A N 1
ATOM 744 C CA . VAL A 1 90 ? 2.453 -7.603 -6.296 1.00 94.88 90 VAL A CA 1
ATOM 745 C C . VAL A 1 90 ? 1.128 -8.190 -6.775 1.00 94.88 90 VAL A C 1
ATOM 747 O O . VAL A 1 90 ? 0.651 -9.136 -6.153 1.00 94.88 90 VAL A O 1
ATOM 750 N N . LEU A 1 91 ? 0.552 -7.680 -7.866 1.00 94.06 91 LEU A N 1
ATOM 751 C CA . LEU A 1 91 ? -0.731 -8.142 -8.405 1.00 94.06 91 LEU A CA 1
ATOM 752 C C . LEU A 1 91 ? -0.641 -9.514 -9.083 1.00 94.06 91 LEU A C 1
ATOM 754 O O . LEU A 1 91 ? -1.574 -10.303 -8.959 1.00 94.06 91 LEU A O 1
ATOM 758 N N . GLU A 1 92 ? 0.476 -9.834 -9.738 1.00 93.19 92 GLU A N 1
ATOM 759 C CA . GLU A 1 92 ? 0.750 -11.172 -10.277 1.00 93.19 92 GLU A CA 1
ATOM 760 C C . GLU A 1 92 ? 0.749 -12.222 -9.167 1.00 93.19 92 GLU A C 1
ATOM 762 O O . GLU A 1 92 ? 0.208 -13.317 -9.332 1.00 93.19 92 GLU A O 1
ATOM 767 N N . THR A 1 93 ? 1.323 -11.879 -8.013 1.00 90.38 93 THR A N 1
ATOM 768 C CA . THR A 1 93 ? 1.363 -12.793 -6.870 1.00 90.38 93 THR A CA 1
ATOM 769 C C . THR A 1 93 ? 0.044 -12.765 -6.080 1.00 90.38 93 THR A C 1
ATOM 771 O O . THR A 1 93 ? -0.390 -13.794 -5.559 1.00 90.38 93 THR A O 1
ATOM 774 N N . PHE A 1 94 ? -0.611 -11.600 -5.997 1.00 89.94 94 PHE A N 1
ATOM 775 C CA . PHE A 1 94 ? -1.807 -11.347 -5.188 1.00 89.94 94 PHE A CA 1
ATOM 776 C C . PHE A 1 94 ? -2.766 -10.353 -5.865 1.00 89.94 94 PHE A C 1
ATOM 778 O O . PHE A 1 94 ? -2.731 -9.157 -5.563 1.00 89.94 94 PHE A O 1
ATOM 785 N N . PRO A 1 95 ? -3.690 -10.843 -6.709 1.00 91.50 95 PRO A N 1
ATOM 786 C CA . PRO A 1 95 ? -4.580 -9.987 -7.500 1.00 91.50 95 PRO A CA 1
ATOM 787 C C . PRO A 1 95 ? -5.480 -9.049 -6.678 1.00 91.50 95 PRO A C 1
ATOM 789 O O . PRO A 1 95 ? -5.828 -7.969 -7.142 1.00 91.50 95 PRO A O 1
ATOM 792 N N . ASP A 1 96 ? -5.814 -9.432 -5.440 1.00 90.25 96 ASP A N 1
ATOM 793 C CA . ASP A 1 96 ? -6.677 -8.657 -4.532 1.00 90.25 96 ASP A CA 1
ATOM 794 C C . ASP A 1 96 ? -5.882 -7.816 -3.507 1.00 90.25 96 ASP A C 1
ATOM 796 O O . ASP A 1 96 ? -6.386 -7.471 -2.426 1.00 90.25 96 ASP A O 1
ATOM 800 N N . ALA A 1 97 ? -4.596 -7.556 -3.763 1.00 92.19 97 ALA A N 1
ATOM 801 C CA . ALA A 1 97 ? -3.767 -6.751 -2.873 1.00 92.19 97 ALA A CA 1
ATOM 802 C C . ALA A 1 97 ? -4.275 -5.301 -2.793 1.00 92.19 97 ALA A C 1
ATOM 804 O O . ALA A 1 97 ? -4.561 -4.661 -3.800 1.00 92.19 97 ALA A O 1
ATOM 805 N N . LYS A 1 98 ? -4.328 -4.745 -1.575 1.00 93.88 98 LYS A N 1
ATOM 806 C CA . LYS A 1 98 ? -4.512 -3.302 -1.378 1.00 93.88 98 LYS A CA 1
ATOM 807 C C . LYS A 1 98 ? -3.147 -2.634 -1.507 1.00 93.88 98 LYS A C 1
ATOM 809 O O . LYS A 1 98 ? -2.291 -2.839 -0.645 1.00 93.88 98 LYS A O 1
ATOM 814 N N . ILE A 1 99 ? -2.940 -1.872 -2.574 1.00 96.31 99 ILE A N 1
ATOM 815 C CA . ILE A 1 99 ? -1.646 -1.257 -2.881 1.00 96.31 99 ILE A CA 1
ATOM 816 C C . ILE A 1 99 ? -1.748 0.261 -2.738 1.00 96.31 99 ILE A C 1
ATOM 818 O O . ILE A 1 99 ? -2.695 0.890 -3.217 1.00 96.31 99 ILE A O 1
ATOM 822 N N . LEU A 1 100 ? -0.757 0.828 -2.062 1.00 97.38 100 LEU A N 1
ATOM 823 C CA . LEU A 1 100 ? -0.567 2.249 -1.820 1.00 97.38 100 LEU A CA 1
ATOM 824 C C . LEU A 1 100 ? 0.765 2.688 -2.441 1.00 97.38 100 LEU A C 1
ATOM 826 O O . LEU A 1 100 ? 1.699 1.890 -2.499 1.00 97.38 100 LEU A O 1
ATOM 830 N N . VAL A 1 101 ? 0.881 3.947 -2.847 1.00 97.19 101 VAL A N 1
ATOM 831 C CA . VAL A 1 101 ? 2.127 4.556 -3.339 1.00 97.19 101 VAL A CA 1
ATOM 832 C C . VAL A 1 101 ? 2.313 5.952 -2.747 1.00 97.19 101 VAL A C 1
ATOM 834 O O . VAL A 1 101 ? 1.324 6.649 -2.527 1.00 97.19 101 VAL A O 1
ATOM 837 N N . ILE A 1 102 ? 3.562 6.318 -2.444 1.00 90.00 102 ILE A N 1
ATOM 838 C CA . ILE A 1 102 ? 3.951 7.604 -1.831 1.00 90.00 102 ILE A CA 1
ATOM 839 C C . ILE A 1 102 ? 4.280 8.656 -2.901 1.00 90.00 102 ILE A C 1
ATOM 841 O O . ILE A 1 102 ? 4.897 8.295 -3.933 1.00 90.00 102 ILE A O 1
#

Foldseek 3Di:
DDDDQLCVVLVWDPAPDPPATEDDPVSVVSSQVRDPFPGEDEAEDWPPPPVSLVCLVVQVVCVVPDRYHYEYEYEDARPDPRSVNRVVSNCVNPVPHHYYYD

Radius of gyration: 13.21 Å; chains: 1; bounding box: 42×28×29 Å

Organism: NCBI:txid2735899

Secondary structure (DSSP, 8-state):
--PPPHHHHTTPEEPSSTT-EE--HHHHHHHHHH-SSSEEEEEEE-TT-HHHHHHHHHHHHHHHHS-EEEEEEE-S-TTSHHHHHHHHHHHHH-TT-EEEE-